Protein AF-A0A850GC38-F1 (afdb_monomer)

Foldseek 3Di:
DVVLVVLLVLLLVQQLVLQLVLLVVDPDSVVSSVLSSVLSVVQSCCLPPPLCVVPNDDDVSVVVSLVSSLVSQLVSSVVSPRPPSSVSSCVSSVRSVVVVVVVVVVVVVVD

Nearest PDB structures (foldseek):
  7cfg-assembly1_A-2  TM=3.441E-01  e=7.211E+00  Thermus parvatiensis

Mean predicted aligned error: 3.54 Å

pLDDT: mean 93.3, std 7.88, range [53.47, 98.56]

Secondary structure (DSSP, 8-state):
-HHHHHHHHHHHHHHHHHHHHHTTTSS-HHHHHHHHHHHHHHHHHIIIIIHHHHH-SSHHHHHHHHHHHHHHHHHHHHHTT-TTHHHHHHHHHHHHHHHHHHHHHHHHH--

Solvent-accessible surface area (backbone atoms only — not comparable to full-atom values): 5911 Å² total; per-residue (Å²): 112,69,67,58,55,51,50,53,49,59,40,46,70,53,28,23,62,49,42,25,57,63,36,64,87,53,80,54,71,67,52,22,44,52,57,23,44,47,36,57,63,70,36,50,59,43,54,72,65,45,41,45,77,76,51,50,72,60,68,68,31,49,56,52,42,53,51,50,40,32,53,52,29,13,52,50,40,38,76,74,67,30,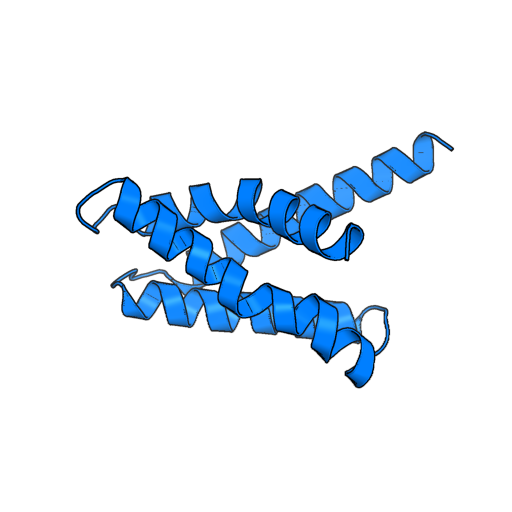87,59,18,56,60,55,22,47,54,26,51,52,51,39,51,51,52,55,48,52,54,53,55,55,52,67,77,73,113

Radius of gyration: 14.4 Å; Cα contacts (8 Å, |Δi|>4): 100; chains: 1; bounding box: 38×31×38 Å

Structure (mmCIF, N/CA/C/O backbone):
data_AF-A0A850GC38-F1
#
_entry.id   AF-A0A850GC38-F1
#
loop_
_atom_site.group_PDB
_atom_site.id
_atom_site.type_symbol
_atom_site.label_atom_id
_atom_site.label_alt_id
_atom_site.label_comp_id
_atom_site.label_asym_id
_atom_site.label_entity_id
_atom_site.label_seq_id
_atom_site.pdbx_PDB_ins_code
_atom_site.Cartn_x
_atom_site.Cartn_y
_atom_site.Cartn_z
_atom_site.occupancy
_atom_site.B_iso_or_equiv
_atom_site.auth_seq_id
_atom_site.auth_comp_id
_atom_site.auth_asym_id
_atom_site.auth_atom_id
_atom_site.pdbx_PDB_model_num
ATOM 1 N N . MET A 1 1 ? 20.206 -5.107 -1.724 1.00 58.69 1 MET A N 1
ATOM 2 C CA . MET A 1 1 ? 19.476 -4.929 -0.444 1.00 58.69 1 MET A CA 1
ATOM 3 C C . MET A 1 1 ? 19.110 -3.472 -0.177 1.00 58.69 1 MET A C 1
ATOM 5 O O . MET A 1 1 ? 17.945 -3.215 0.086 1.00 58.69 1 MET A O 1
ATOM 9 N N . SER A 1 2 ? 20.041 -2.520 -0.309 1.00 77.06 2 SER A N 1
ATOM 10 C CA . SER A 1 2 ? 19.810 -1.083 -0.058 1.00 77.06 2 SER A CA 1
ATOM 11 C C . SER A 1 2 ? 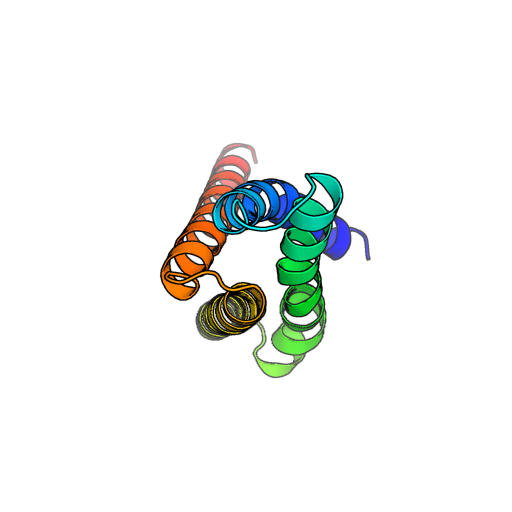18.640 -0.467 -0.842 1.00 77.06 2 SER A C 1
ATOM 13 O O . SER A 1 2 ? 17.804 0.199 -0.245 1.00 77.06 2 SER A O 1
ATOM 15 N N . ALA A 1 3 ? 18.527 -0.738 -2.147 1.00 81.06 3 ALA A N 1
ATOM 16 C CA . ALA A 1 3 ? 17.459 -0.171 -2.982 1.00 81.06 3 ALA A CA 1
ATOM 17 C C . ALA A 1 3 ? 16.046 -0.634 -2.577 1.00 81.06 3 ALA A C 1
ATOM 19 O O . ALA A 1 3 ? 15.111 0.160 -2.599 1.00 81.06 3 ALA A O 1
ATOM 20 N N . TRP A 1 4 ? 15.895 -1.897 -2.161 1.00 85.19 4 TRP A N 1
ATOM 21 C CA . TRP A 1 4 ? 14.614 -2.420 -1.677 1.00 85.19 4 TRP A CA 1
ATOM 22 C C . TRP A 1 4 ? 14.200 -1.761 -0.361 1.00 85.19 4 TRP A C 1
ATOM 24 O O . TRP A 1 4 ? 13.070 -1.304 -0.246 1.00 85.19 4 TRP A O 1
ATOM 34 N N . ILE A 1 5 ? 15.124 -1.662 0.604 1.00 89.19 5 ILE A N 1
ATOM 35 C CA . ILE A 1 5 ? 14.856 -1.015 1.898 1.00 89.19 5 ILE A CA 1
ATOM 36 C C . ILE A 1 5 ? 14.475 0.449 1.682 1.00 89.19 5 ILE A C 1
ATOM 38 O O . ILE A 1 5 ? 13.514 0.921 2.284 1.00 89.19 5 ILE A O 1
ATOM 42 N N . LEU A 1 6 ? 15.198 1.155 0.807 1.00 89.31 6 LEU A N 1
ATOM 43 C CA . LEU A 1 6 ? 14.905 2.546 0.482 1.00 89.31 6 LEU A CA 1
ATOM 44 C C . LEU A 1 6 ? 13.502 2.686 -0.116 1.00 89.31 6 LEU A C 1
ATOM 46 O O . LEU A 1 6 ? 12.719 3.499 0.364 1.00 89.31 6 LEU A O 1
ATOM 50 N N . ALA A 1 7 ? 13.172 1.872 -1.121 1.00 88.12 7 ALA A N 1
ATOM 51 C CA . ALA A 1 7 ? 11.864 1.907 -1.759 1.00 88.12 7 ALA A CA 1
ATOM 52 C C . ALA A 1 7 ? 10.735 1.554 -0.786 1.00 88.12 7 ALA A C 1
ATOM 54 O O . ALA A 1 7 ? 9.751 2.279 -0.699 1.00 88.12 7 ALA A O 1
ATOM 55 N N . PHE A 1 8 ? 10.901 0.487 -0.007 1.00 92.94 8 PHE A N 1
ATOM 56 C CA . PHE A 1 8 ? 9.947 0.087 1.021 1.00 92.94 8 PHE A CA 1
ATOM 57 C C . PHE A 1 8 ? 9.735 1.184 2.066 1.00 92.94 8 PHE A C 1
ATOM 59 O O . PHE A 1 8 ? 8.600 1.473 2.438 1.00 92.94 8 PHE A O 1
ATOM 66 N N . THR A 1 9 ? 10.814 1.830 2.508 1.00 93.88 9 THR A N 1
ATOM 67 C CA . THR A 1 9 ? 10.745 2.936 3.468 1.00 93.88 9 THR A CA 1
ATOM 68 C C . THR A 1 9 ? 10.022 4.135 2.862 1.00 93.88 9 THR A C 1
ATOM 70 O O . THR A 1 9 ? 9.108 4.666 3.487 1.00 93.88 9 THR A O 1
ATOM 73 N N . ALA A 1 10 ? 10.379 4.531 1.637 1.00 92.06 10 ALA A N 1
ATOM 74 C CA . ALA A 1 10 ? 9.742 5.641 0.934 1.00 92.06 10 ALA A CA 1
ATOM 75 C C . ALA A 1 10 ? 8.238 5.401 0.745 1.00 92.06 10 ALA A C 1
ATOM 77 O O . ALA A 1 10 ? 7.434 6.277 1.056 1.00 92.06 10 ALA A O 1
ATOM 78 N N . THR A 1 11 ? 7.853 4.196 0.322 1.00 94.62 11 THR A N 1
ATOM 79 C CA . THR A 1 11 ? 6.448 3.806 0.213 1.00 94.62 11 THR A CA 1
ATOM 80 C C . THR A 1 11 ? 5.752 3.824 1.574 1.00 94.62 11 THR A C 1
ATOM 82 O O . THR A 1 11 ? 4.696 4.434 1.719 1.00 94.62 11 THR A O 1
ATOM 85 N N . SER A 1 12 ? 6.365 3.229 2.601 1.00 96.38 12 SER A N 1
ATOM 86 C CA . SER A 1 12 ? 5.774 3.142 3.941 1.00 96.38 12 SER A CA 1
ATOM 87 C C . SER A 1 12 ? 5.528 4.518 4.562 1.00 96.38 12 SER A C 1
ATOM 89 O O . SER A 1 12 ? 4.519 4.712 5.232 1.00 96.38 12 SER A O 1
ATOM 91 N N . VAL A 1 13 ? 6.408 5.495 4.323 1.00 96.88 13 VAL A N 1
ATOM 92 C CA . VAL A 1 13 ? 6.222 6.881 4.793 1.00 96.88 13 VAL A CA 1
ATOM 93 C C . VAL A 1 13 ? 4.945 7.512 4.222 1.00 96.88 13 VAL A C 1
ATOM 95 O O . VAL A 1 13 ? 4.328 8.337 4.892 1.00 96.88 13 VAL A O 1
ATOM 98 N N . ILE A 1 14 ? 4.527 7.108 3.021 1.00 97.12 14 ILE A N 1
ATOM 99 C CA . ILE A 1 14 ? 3.348 7.644 2.330 1.00 97.12 14 ILE A CA 1
ATOM 100 C C . ILE A 1 14 ? 2.097 6.829 2.667 1.00 97.12 14 ILE A C 1
ATOM 102 O O . ILE A 1 14 ? 1.074 7.386 3.063 1.00 97.12 14 ILE A O 1
ATOM 106 N N . GLU A 1 15 ? 2.166 5.508 2.522 1.00 98.06 15 GLU A N 1
ATOM 107 C CA . GLU A 1 15 ? 0.993 4.634 2.593 1.00 98.06 15 GLU A CA 1
AT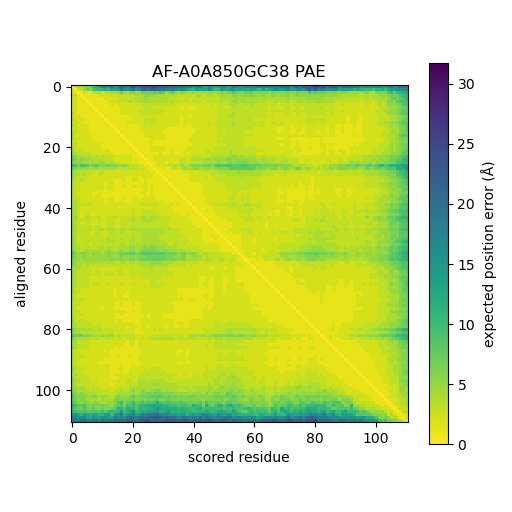OM 108 C C . GLU A 1 15 ? 0.547 4.360 4.032 1.00 98.06 15 GLU A C 1
ATOM 110 O O . GLU A 1 15 ? -0.653 4.338 4.310 1.00 98.06 15 GLU A O 1
ATOM 115 N N . VAL A 1 16 ? 1.479 4.218 4.984 1.00 98.12 16 VAL A N 1
ATOM 116 C CA . VAL A 1 16 ? 1.133 3.882 6.377 1.00 98.12 16 VAL A CA 1
ATOM 117 C C . VAL A 1 16 ? 0.231 4.937 7.025 1.00 98.12 16 VAL A C 1
ATOM 119 O O . VAL A 1 16 ? -0.754 4.543 7.650 1.00 98.12 16 VAL A O 1
ATOM 122 N N . PRO A 1 17 ? 0.476 6.257 6.897 1.00 98.06 17 PRO A N 1
ATOM 123 C CA . PRO A 1 17 ? -0.446 7.268 7.416 1.00 98.06 17 PRO A CA 1
ATOM 124 C C . PRO A 1 17 ? -1.852 7.194 6.802 1.00 98.06 17 PRO A C 1
ATOM 126 O O . PRO A 1 17 ? -2.841 7.372 7.519 1.00 98.06 17 PRO A O 1
ATOM 129 N N . ILE A 1 18 ? -1.950 6.910 5.500 1.00 98.19 18 ILE A N 1
ATOM 130 C CA . ILE A 1 18 ? -3.222 6.803 4.770 1.00 98.19 18 ILE A CA 1
ATOM 131 C C . ILE A 1 18 ? -4.003 5.584 5.271 1.00 98.19 18 ILE A C 1
ATOM 133 O O . ILE A 1 18 ? -5.150 5.709 5.709 1.00 98.19 18 ILE A O 1
ATOM 137 N N . HIS A 1 19 ? -3.353 4.423 5.320 1.00 98.12 19 HIS A N 1
ATOM 138 C CA . HIS A 1 19 ? -3.934 3.185 5.838 1.00 98.12 19 HIS A CA 1
ATOM 139 C C . HIS A 1 19 ? -4.295 3.292 7.323 1.00 98.12 19 HIS A C 1
ATOM 141 O O . HIS A 1 19 ? -5.377 2.879 7.735 1.00 98.12 19 HIS A O 1
ATOM 147 N N . ALA A 1 20 ? -3.447 3.915 8.145 1.00 97.94 20 ALA A N 1
ATOM 148 C CA . ALA A 1 20 ? -3.729 4.125 9.566 1.00 97.94 20 ALA A CA 1
ATOM 149 C C . ALA A 1 20 ? -4.953 5.028 9.789 1.00 97.94 20 ALA A C 1
ATOM 151 O O . ALA A 1 20 ? -5.682 4.840 10.767 1.00 97.94 20 ALA A O 1
ATOM 152 N N . ARG A 1 21 ? -5.205 5.982 8.881 1.00 97.75 21 ARG A N 1
ATOM 153 C CA . ARG A 1 21 ? -6.426 6.798 8.873 1.00 97.75 21 ARG A CA 1
ATOM 154 C C . ARG A 1 21 ? -7.651 5.976 8.470 1.00 97.75 21 ARG A C 1
ATOM 156 O O . ARG A 1 21 ? -8.684 6.106 9.122 1.00 97.75 21 ARG A O 1
ATOM 163 N N . ALA A 1 22 ? -7.535 5.102 7.471 1.00 97.50 22 ALA A N 1
ATOM 164 C CA . ALA A 1 22 ? -8.602 4.166 7.100 1.00 97.50 22 ALA A CA 1
ATOM 165 C C . ALA A 1 22 ? -8.985 3.233 8.267 1.00 97.50 22 ALA A C 1
ATOM 167 O O . ALA A 1 22 ? -10.150 2.891 8.460 1.00 97.50 22 ALA A O 1
ATOM 168 N N . LEU A 1 23 ? -7.999 2.876 9.092 1.00 97.81 23 LEU A N 1
ATOM 169 C CA . LEU A 1 23 ? -8.126 2.015 10.269 1.00 97.81 23 LEU A CA 1
ATOM 170 C C . LEU A 1 23 ? -8.513 2.777 11.549 1.00 97.81 23 LEU A C 1
ATOM 172 O O . LEU A 1 23 ? -8.310 2.271 12.653 1.00 97.81 23 LEU A O 1
ATOM 176 N N . ALA A 1 24 ? -9.080 3.983 11.442 1.00 96.19 24 ALA A N 1
ATOM 177 C CA . ALA A 1 24 ? -9.437 4.811 12.598 1.00 96.19 24 ALA A CA 1
ATOM 178 C C . ALA A 1 24 ? -10.432 4.153 13.574 1.00 96.19 24 ALA A C 1
ATOM 180 O O . ALA A 1 24 ? -10.508 4.577 14.725 1.00 96.19 24 ALA A O 1
ATOM 181 N N . ALA A 1 25 ? -11.159 3.119 13.142 1.00 94.62 25 ALA A N 1
ATOM 182 C CA . ALA A 1 25 ? -12.057 2.340 13.992 1.00 94.62 25 ALA A CA 1
ATOM 183 C C . ALA A 1 25 ? -11.339 1.304 14.881 1.00 94.62 25 ALA A C 1
ATOM 185 O O . ALA A 1 25 ? -11.942 0.807 15.824 1.00 94.62 25 ALA A O 1
ATOM 186 N N . LEU A 1 26 ? -10.074 0.957 14.607 1.00 95.69 26 LEU A N 1
ATOM 187 C CA . LEU A 1 26 ? -9.317 0.044 15.468 1.00 95.69 26 LEU A CA 1
ATOM 188 C C . LEU A 1 26 ? -8.874 0.744 16.753 1.00 95.69 26 LEU A C 1
ATOM 190 O O . LEU A 1 26 ? -8.422 1.889 16.719 1.00 95.69 26 LEU A O 1
ATOM 194 N N . ASP A 1 27 ? -8.884 0.035 17.874 1.00 95.19 27 ASP A N 1
ATOM 195 C CA . ASP A 1 27 ? -8.373 0.579 19.130 1.00 95.19 27 ASP A CA 1
ATOM 196 C C . ASP A 1 27 ? -6.840 0.636 19.152 1.00 95.19 27 ASP A C 1
ATOM 198 O O . ASP A 1 27 ? -6.152 -0.333 18.816 1.00 95.19 27 ASP A O 1
ATOM 202 N N . GLY A 1 28 ? -6.307 1.783 19.583 1.00 96.44 28 GLY A N 1
ATOM 203 C CA . GLY A 1 28 ? -4.878 2.007 19.806 1.00 96.44 28 GLY A CA 1
ATOM 204 C C . GLY A 1 28 ? -4.086 2.440 18.564 1.00 96.44 28 GLY A C 1
ATOM 205 O O . GLY A 1 28 ? -4.061 1.773 17.530 1.00 96.44 28 GLY A O 1
ATOM 206 N N . ARG A 1 29 ? -3.338 3.546 18.689 1.00 96.62 29 ARG A N 1
ATOM 207 C CA . ARG A 1 29 ? -2.491 4.088 17.607 1.00 96.62 29 ARG A CA 1
ATOM 208 C C . ARG A 1 29 ? -1.427 3.092 17.142 1.00 96.62 29 ARG A C 1
ATOM 210 O O . ARG A 1 29 ? -1.237 2.936 15.940 1.00 96.62 29 ARG A O 1
ATOM 217 N N . ALA A 1 30 ? -0.764 2.411 18.076 1.00 97.06 30 ALA A N 1
ATOM 218 C CA . ALA A 1 30 ? 0.275 1.434 17.755 1.00 97.06 30 ALA A CA 1
ATOM 219 C C . ALA A 1 30 ? -0.273 0.288 16.893 1.00 97.06 30 ALA A C 1
ATOM 221 O O . ALA A 1 30 ? 0.335 -0.075 15.890 1.00 97.06 30 ALA A O 1
ATOM 222 N N . ARG A 1 31 ? -1.470 -0.215 17.224 1.00 97.25 31 ARG A N 1
ATOM 223 C CA . ARG A 1 31 ? -2.146 -1.261 16.451 1.00 97.25 31 ARG A CA 1
ATOM 224 C C . ARG A 1 31 ? -2.493 -0.786 15.043 1.00 97.25 31 ARG A C 1
ATOM 226 O O . ARG A 1 31 ? -2.219 -1.507 14.092 1.00 97.25 31 ARG A O 1
ATOM 233 N N . ARG A 1 32 ? -3.040 0.428 14.894 1.00 97.69 32 ARG A N 1
ATOM 234 C CA . ARG A 1 32 ? -3.344 1.012 13.572 1.00 97.69 32 ARG A CA 1
ATOM 235 C C . ARG A 1 32 ? -2.105 1.093 12.692 1.00 97.69 32 ARG A C 1
ATOM 237 O O . ARG A 1 32 ? -2.153 0.667 11.547 1.00 97.69 32 ARG A O 1
ATOM 244 N N . VAL A 1 33 ? -1.003 1.602 13.244 1.00 98.00 33 VAL A N 1
ATOM 245 C CA . VAL A 1 33 ? 0.270 1.728 12.522 1.00 98.00 33 VAL A CA 1
ATOM 246 C C . VAL A 1 33 ? 0.834 0.357 12.162 1.00 98.00 33 VAL A C 1
ATOM 248 O O . VAL A 1 33 ? 1.228 0.161 11.021 1.00 98.00 33 VAL A O 1
ATOM 251 N N . ALA A 1 34 ? 0.823 -0.606 13.087 1.00 98.06 34 ALA A N 1
ATOM 252 C CA . ALA A 1 34 ? 1.312 -1.957 12.821 1.00 98.06 34 ALA A CA 1
ATOM 253 C C . ALA A 1 34 ? 0.507 -2.657 11.713 1.00 98.06 34 ALA A C 1
ATOM 255 O O . ALA A 1 34 ? 1.088 -3.251 10.810 1.00 98.06 34 ALA A O 1
ATOM 256 N N . VAL A 1 35 ? -0.825 -2.550 11.746 1.00 98.00 35 VAL A N 1
ATOM 257 C CA . VAL A 1 35 ? -1.706 -3.126 10.717 1.00 98.00 35 VAL A CA 1
ATOM 258 C C . VAL A 1 35 ? -1.523 -2.417 9.373 1.00 98.00 35 VAL A C 1
ATOM 260 O O . VAL A 1 35 ? -1.456 -3.085 8.345 1.00 98.00 35 VAL A O 1
ATOM 263 N N . ALA A 1 36 ? -1.407 -1.089 9.369 1.00 97.81 36 ALA A N 1
ATOM 264 C CA . ALA A 1 36 ? -1.140 -0.307 8.166 1.00 97.81 36 ALA A CA 1
ATOM 265 C C . ALA A 1 36 ? 0.215 -0.664 7.535 1.00 97.81 36 ALA A C 1
ATOM 267 O O . ALA A 1 36 ? 0.292 -0.899 6.337 1.00 97.81 36 ALA A O 1
ATOM 268 N N . PHE A 1 37 ? 1.266 -0.772 8.347 1.00 98.06 37 PHE A N 1
ATOM 269 C CA . PHE A 1 37 ? 2.599 -1.185 7.909 1.00 98.06 37 PHE A CA 1
ATOM 270 C C . PHE A 1 37 ? 2.617 -2.615 7.367 1.00 98.06 37 PHE A C 1
ATOM 272 O O . PHE A 1 37 ? 3.271 -2.890 6.363 1.00 98.06 37 PHE A O 1
ATOM 279 N N . ALA A 1 38 ? 1.863 -3.524 7.993 1.00 97.56 38 ALA A N 1
ATOM 280 C CA . ALA A 1 38 ? 1.727 -4.891 7.507 1.00 97.56 38 ALA A CA 1
ATOM 281 C C . ALA A 1 38 ? 1.143 -4.951 6.085 1.00 97.56 38 ALA A C 1
ATOM 283 O O . ALA A 1 38 ? 1.522 -5.842 5.335 1.00 97.56 38 ALA A O 1
ATOM 284 N N . ALA A 1 39 ? 0.287 -3.998 5.693 1.00 96.62 39 ALA A N 1
ATOM 285 C CA . ALA A 1 39 ? -0.270 -3.936 4.341 1.00 96.62 39 ALA A CA 1
ATOM 286 C C . ALA A 1 39 ? 0.846 -3.831 3.282 1.00 96.62 39 ALA A C 1
ATOM 288 O O . ALA A 1 39 ? 0.963 -4.715 2.436 1.00 96.62 39 ALA A O 1
ATOM 289 N N . SER A 1 40 ? 1.731 -2.834 3.404 1.00 94.06 40 SER A N 1
ATOM 290 C CA . SER A 1 40 ? 2.877 -2.666 2.496 1.00 94.06 40 SER A CA 1
ATOM 291 C C . SER A 1 40 ? 3.924 -3.781 2.678 1.00 94.06 40 SER A C 1
ATOM 293 O O . SER A 1 40 ? 4.548 -4.240 1.723 1.00 94.06 40 SER A O 1
ATOM 295 N N . ALA A 1 41 ? 4.120 -4.292 3.901 1.00 95.62 41 ALA A N 1
ATOM 296 C CA . ALA A 1 41 ? 5.072 -5.382 4.148 1.00 95.62 41 ALA A CA 1
ATOM 297 C C . ALA A 1 41 ? 4.673 -6.702 3.459 1.00 95.62 41 ALA A C 1
ATOM 299 O O . ALA A 1 41 ? 5.546 -7.497 3.108 1.00 95.62 41 ALA A O 1
ATOM 300 N N . LEU A 1 42 ? 3.372 -6.935 3.250 1.00 96.44 42 LEU A N 1
ATOM 301 C CA . LEU A 1 42 ? 2.862 -8.100 2.526 1.00 96.44 42 LEU A CA 1
ATOM 302 C C . LEU A 1 42 ? 3.089 -7.999 1.011 1.00 96.44 42 LEU A C 1
ATOM 304 O O . LEU A 1 42 ? 3.234 -9.031 0.357 1.00 96.44 42 LEU A O 1
ATOM 308 N N . THR A 1 43 ? 3.133 -6.790 0.446 1.00 96.12 43 THR A N 1
ATOM 309 C CA . THR A 1 43 ? 3.176 -6.574 -1.008 1.00 96.12 43 THR A CA 1
ATOM 310 C C . THR A 1 43 ? 4.596 -6.364 -1.538 1.00 96.12 43 THR A C 1
ATOM 312 O O . THR A 1 43 ? 4.973 -6.971 -2.547 1.00 96.12 43 THR A O 1
ATOM 315 N N . HIS A 1 44 ? 5.433 -5.584 -0.846 1.00 92.81 44 HIS A N 1
ATOM 316 C CA . HIS A 1 44 ? 6.765 -5.193 -1.339 1.00 92.81 44 HIS A CA 1
ATOM 317 C C . HIS A 1 44 ? 7.733 -6.336 -1.655 1.00 92.81 44 HIS A C 1
ATOM 319 O O . HIS A 1 44 ? 8.479 -6.197 -2.631 1.00 92.81 44 HIS A O 1
ATOM 325 N N . PRO A 1 45 ? 7.780 -7.455 -0.905 1.00 93.19 45 PRO A N 1
ATOM 326 C CA . PRO A 1 45 ? 8.631 -8.582 -1.277 1.00 93.19 45 PRO A CA 1
ATOM 327 C C . PRO A 1 45 ? 8.288 -9.137 -2.664 1.00 93.19 45 PRO A C 1
ATOM 329 O O . PRO A 1 45 ? 9.190 -9.447 -3.439 1.00 93.19 45 PRO A O 1
ATOM 332 N N . PHE A 1 46 ? 7.006 -9.203 -3.028 1.00 94.44 46 PHE A N 1
ATOM 333 C CA . PHE A 1 46 ? 6.590 -9.689 -4.344 1.00 94.44 46 PHE A CA 1
ATOM 334 C C . PHE A 1 46 ? 6.951 -8.695 -5.443 1.00 94.44 46 PHE A C 1
ATOM 336 O O . PHE A 1 46 ? 7.576 -9.082 -6.431 1.00 94.44 46 PHE A O 1
ATOM 343 N N . VAL A 1 47 ? 6.648 -7.413 -5.232 1.00 92.56 47 VAL A N 1
ATOM 344 C CA . VAL A 1 47 ? 6.912 -6.353 -6.215 1.00 92.56 47 VAL A CA 1
ATOM 345 C C . VAL A 1 47 ? 8.400 -6.235 -6.546 1.00 92.56 47 VAL A C 1
ATOM 347 O O . VAL A 1 47 ? 8.747 -6.057 -7.706 1.00 92.56 47 VAL A O 1
ATOM 350 N N . TYR A 1 48 ? 9.295 -6.382 -5.566 1.00 89.62 48 TYR A N 1
ATOM 351 C CA . TYR A 1 48 ? 10.732 -6.166 -5.779 1.00 89.62 48 TYR A CA 1
ATOM 352 C C . TYR A 1 48 ? 11.562 -7.437 -5.953 1.00 89.62 48 TYR A C 1
ATOM 354 O O . TYR A 1 48 ? 12.650 -7.373 -6.526 1.00 89.62 48 TYR A O 1
ATOM 362 N N . LEU A 1 49 ? 11.107 -8.584 -5.443 1.00 90.44 49 LEU A N 1
ATOM 363 C CA . LEU A 1 49 ? 11.870 -9.833 -5.523 1.00 90.44 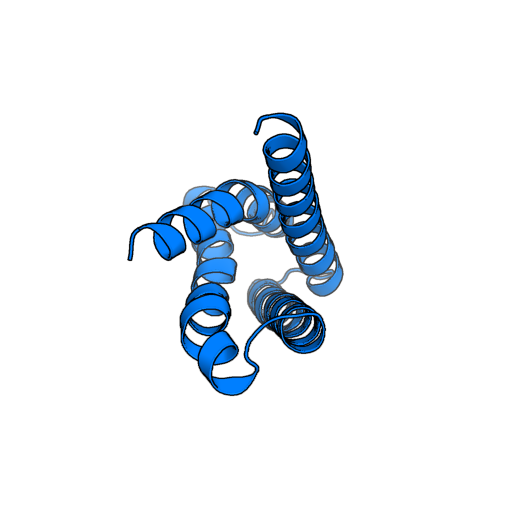49 LEU A CA 1
ATOM 364 C C . LEU A 1 49 ? 11.257 -10.807 -6.530 1.00 90.44 49 LEU A C 1
ATOM 366 O O . LEU A 1 49 ? 11.995 -11.530 -7.196 1.00 90.44 49 LEU A O 1
ATOM 370 N N . VAL A 1 50 ? 9.933 -10.852 -6.666 1.00 93.94 50 VAL A N 1
ATOM 371 C CA . VAL A 1 50 ? 9.260 -11.861 -7.496 1.00 93.94 50 VAL A CA 1
ATOM 372 C C . VAL A 1 50 ? 8.967 -11.309 -8.889 1.00 93.94 50 VAL A C 1
ATOM 374 O O . VAL A 1 50 ? 9.446 -11.850 -9.883 1.00 93.94 50 VAL A O 1
ATOM 377 N N . PHE A 1 51 ? 8.240 -10.200 -8.981 1.00 95.00 51 PHE A N 1
ATOM 378 C CA . PHE A 1 51 ? 7.753 -9.666 -10.253 1.00 95.00 51 PHE A CA 1
ATOM 379 C C . PHE A 1 51 ? 8.837 -9.241 -11.246 1.00 95.00 51 PHE A C 1
ATOM 381 O O . PHE A 1 51 ? 8.655 -9.542 -12.423 1.00 95.00 51 PHE A O 1
ATOM 388 N N . PRO A 1 52 ? 9.991 -8.668 -10.854 1.00 93.06 52 PRO A N 1
ATOM 389 C CA . PRO A 1 52 ? 11.030 -8.329 -11.824 1.00 93.06 52 PRO A CA 1
ATOM 390 C C . PRO A 1 52 ? 11.599 -9.568 -12.525 1.00 93.06 52 PRO A C 1
ATOM 392 O O . PRO A 1 52 ? 12.012 -9.497 -13.678 1.00 93.06 52 PRO A O 1
ATOM 395 N N . ARG A 1 53 ? 11.591 -10.726 -11.848 1.00 94.38 53 ARG A N 1
ATOM 396 C CA . ARG A 1 53 ? 12.054 -12.004 -12.413 1.00 94.38 53 ARG A CA 1
ATOM 397 C C . ARG A 1 53 ? 11.022 -12.648 -13.337 1.00 94.38 53 ARG A C 1
ATOM 399 O O . ARG A 1 53 ? 11.410 -13.362 -14.251 1.00 94.38 53 ARG A O 1
ATOM 406 N N . LEU A 1 54 ? 9.733 -12.415 -13.087 1.00 95.25 54 LEU A N 1
ATOM 407 C CA . LEU A 1 54 ? 8.637 -13.004 -13.863 1.00 95.25 54 LEU A CA 1
ATOM 408 C C . LEU A 1 54 ? 8.207 -12.134 -15.050 1.00 95.25 54 LEU A C 1
ATOM 410 O O . LEU A 1 54 ? 7.813 -12.662 -16.083 1.00 95.25 54 LEU A O 1
ATOM 414 N N . LEU A 1 55 ? 8.251 -10.812 -14.887 1.00 95.38 55 LEU A N 1
ATOM 415 C CA . LEU A 1 55 ? 7.646 -9.841 -15.803 1.00 95.38 55 LEU A CA 1
ATOM 416 C C . LEU A 1 55 ? 8.674 -8.890 -16.431 1.00 95.38 55 LEU A C 1
ATOM 418 O O . LEU A 1 55 ? 8.324 -8.131 -17.331 1.00 95.38 55 LEU A O 1
ATOM 422 N N . GLY A 1 56 ? 9.926 -8.905 -15.962 1.00 94.06 56 GLY A N 1
ATOM 423 C CA . GLY A 1 56 ? 10.961 -7.976 -16.408 1.00 94.06 56 GLY A CA 1
ATOM 424 C C . GLY A 1 56 ? 10.703 -6.548 -15.926 1.00 94.06 56 GLY A C 1
ATOM 425 O O . GLY A 1 56 ? 10.469 -6.308 -14.742 1.00 94.06 56 GLY A O 1
ATOM 426 N N . SER A 1 57 ? 10.774 -5.588 -16.845 1.00 92.06 57 SER A N 1
ATOM 427 C CA . SER A 1 57 ? 10.551 -4.163 -16.589 1.00 92.06 57 SER A CA 1
ATOM 428 C C . SER A 1 57 ? 9.592 -3.561 -17.622 1.00 92.06 57 SER A C 1
ATOM 430 O O . SER A 1 57 ? 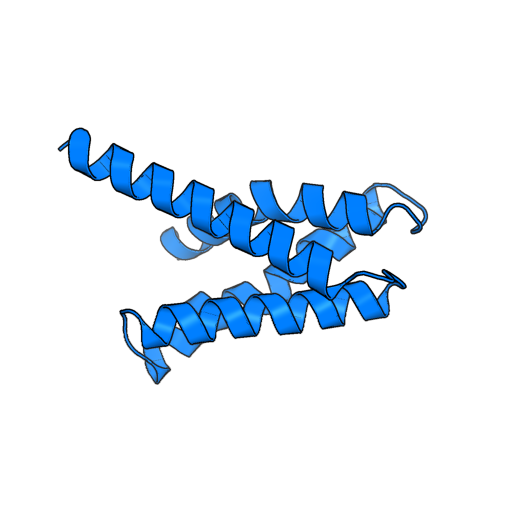9.278 -4.174 -18.642 1.00 92.06 57 SER A O 1
ATOM 432 N N . GLY A 1 58 ? 9.108 -2.347 -17.358 1.00 92.00 58 GLY A N 1
ATOM 433 C CA . GLY A 1 58 ? 8.211 -1.622 -18.259 1.00 92.00 58 GLY A CA 1
ATOM 434 C C . GLY A 1 58 ? 6.743 -1.686 -17.841 1.00 92.00 58 GLY A C 1
ATOM 435 O O . GLY A 1 58 ? 6.418 -1.922 -16.677 1.00 92.00 58 GLY A O 1
ATOM 436 N N . LEU A 1 59 ? 5.849 -1.423 -18.797 1.00 93.06 59 LEU A N 1
ATOM 437 C CA . LEU A 1 59 ? 4.437 -1.158 -18.512 1.00 93.06 59 LEU A CA 1
ATOM 438 C C . LEU A 1 59 ? 3.704 -2.366 -17.918 1.00 93.06 59 LEU A C 1
ATOM 440 O O . LEU A 1 59 ? 2.938 -2.204 -16.976 1.00 93.06 59 LEU A O 1
ATOM 444 N N . VAL A 1 60 ? 3.955 -3.573 -18.432 1.00 94.31 60 VAL A N 1
ATOM 445 C CA . VAL A 1 60 ? 3.308 -4.796 -17.927 1.00 94.31 60 VAL A CA 1
ATOM 446 C C . VAL A 1 60 ? 3.700 -5.054 -16.474 1.00 94.31 60 VAL A C 1
ATOM 448 O O . VAL A 1 60 ? 2.827 -5.291 -15.643 1.00 94.31 60 VAL A O 1
ATOM 451 N N . TYR A 1 61 ? 4.994 -4.943 -16.155 1.00 94.38 61 TYR A N 1
ATOM 452 C CA . TYR A 1 61 ? 5.485 -5.033 -14.781 1.00 94.38 61 TYR A CA 1
ATOM 453 C C . TYR A 1 61 ? 4.779 -4.017 -13.875 1.00 94.38 61 TYR A C 1
ATOM 455 O O . TYR A 1 61 ? 4.264 -4.405 -12.831 1.00 94.38 61 TYR A O 1
ATOM 463 N N . LEU A 1 62 ? 4.709 -2.746 -14.293 1.00 92.81 62 LEU A N 1
ATOM 464 C CA . LEU A 1 62 ? 4.073 -1.684 -13.513 1.00 92.81 62 LEU A CA 1
ATOM 465 C C . LEU A 1 62 ? 2.597 -2.003 -13.252 1.00 92.81 62 LEU A C 1
ATOM 467 O O . LEU A 1 62 ? 2.183 -2.078 -12.104 1.00 92.81 62 LEU A O 1
ATOM 471 N N . LEU A 1 63 ? 1.813 -2.256 -14.302 1.00 95.81 63 LEU A N 1
ATOM 472 C CA . LEU A 1 63 ? 0.375 -2.500 -14.172 1.00 95.81 63 LEU A CA 1
ATOM 473 C C . LEU A 1 63 ? 0.068 -3.704 -13.278 1.00 95.81 63 LEU A C 1
ATOM 475 O O . LEU A 1 63 ? -0.837 -3.633 -12.450 1.00 95.81 63 LEU A O 1
ATOM 479 N N . VAL A 1 64 ? 0.825 -4.796 -13.415 1.00 97.19 64 VAL A N 1
ATOM 480 C CA . VAL A 1 64 ? 0.631 -5.991 -12.583 1.00 97.19 64 VAL A CA 1
ATOM 481 C C . VAL A 1 64 ? 1.064 -5.736 -11.140 1.00 97.19 64 VAL A C 1
ATOM 483 O O . VAL A 1 64 ? 0.353 -6.146 -10.224 1.00 97.19 64 VAL A O 1
ATOM 486 N N . ALA A 1 65 ? 2.190 -5.050 -10.922 1.00 95.69 65 ALA A N 1
ATOM 487 C CA . ALA A 1 65 ? 2.675 -4.718 -9.586 1.00 95.69 65 ALA A CA 1
ATOM 488 C C . ALA A 1 65 ? 1.691 -3.825 -8.821 1.00 95.69 65 ALA A C 1
ATOM 490 O O . ALA A 1 65 ? 1.333 -4.158 -7.690 1.00 95.69 65 ALA A O 1
ATOM 491 N N . GLU A 1 66 ? 1.212 -2.747 -9.448 1.00 96.25 66 GLU A N 1
ATOM 492 C CA . GLU A 1 66 ? 0.261 -1.826 -8.820 1.00 96.25 66 GLU A CA 1
ATOM 493 C C . GLU A 1 66 ? -1.098 -2.503 -8.587 1.00 96.25 66 GLU A C 1
ATOM 495 O O . GLU A 1 66 ? -1.657 -2.413 -7.495 1.00 96.25 66 GLU A O 1
ATOM 500 N N . ALA A 1 67 ? -1.616 -3.258 -9.566 1.00 97.75 67 ALA A N 1
ATOM 501 C CA . ALA A 1 67 ? -2.873 -3.988 -9.397 1.00 97.75 67 ALA A CA 1
ATOM 502 C C . ALA A 1 67 ? -2.786 -5.021 -8.263 1.00 97.75 67 ALA A C 1
ATOM 504 O O . ALA A 1 67 ? -3.703 -5.130 -7.450 1.00 97.75 67 ALA A O 1
ATOM 505 N N . PHE A 1 68 ? -1.677 -5.758 -8.176 1.00 98.12 68 PHE A N 1
ATOM 506 C CA . PHE A 1 68 ? -1.432 -6.692 -7.082 1.00 98.12 68 PHE A CA 1
ATOM 507 C C . PHE A 1 68 ? -1.403 -5.981 -5.727 1.00 98.12 68 PHE A C 1
ATOM 509 O O . PHE A 1 68 ? -2.095 -6.420 -4.807 1.00 98.12 68 PHE A O 1
ATOM 516 N N . ALA A 1 69 ? -0.644 -4.886 -5.609 1.00 97.75 69 ALA A N 1
ATOM 517 C CA . ALA A 1 69 ? -0.540 -4.134 -4.363 1.00 97.75 69 ALA A CA 1
ATOM 518 C C . ALA A 1 69 ? -1.918 -3.638 -3.906 1.00 97.75 69 ALA A C 1
ATOM 520 O O . ALA A 1 69 ? -2.338 -3.933 -2.787 1.00 97.75 69 ALA A O 1
ATOM 521 N N . VAL A 1 70 ? -2.672 -3.011 -4.816 1.00 98.38 70 VAL A N 1
ATOM 522 C CA . VAL A 1 70 ? -4.016 -2.496 -4.531 1.00 98.38 70 VAL A CA 1
ATOM 523 C C . VAL A 1 70 ? -4.960 -3.598 -4.049 1.00 98.38 70 VAL A C 1
ATOM 525 O O . VAL A 1 70 ? -5.683 -3.437 -3.066 1.00 98.38 70 VAL A O 1
ATOM 528 N N . LEU A 1 71 ? -4.973 -4.747 -4.726 1.00 98.56 71 LEU A N 1
ATOM 529 C CA . LEU A 1 71 ? -5.883 -5.837 -4.376 1.00 98.56 71 LEU A CA 1
ATOM 530 C C . LEU A 1 71 ? -5.523 -6.485 -3.033 1.00 98.56 71 LEU A C 1
ATOM 532 O O . LEU A 1 71 ? -6.418 -6.751 -2.226 1.00 98.56 71 LEU A O 1
ATOM 536 N N . VAL A 1 72 ? -4.235 -6.721 -2.772 1.00 98.50 72 VAL A N 1
ATOM 537 C CA . VAL A 1 72 ? -3.768 -7.346 -1.524 1.00 98.50 72 VAL A CA 1
ATOM 538 C C . VAL A 1 72 ? -3.965 -6.415 -0.333 1.00 98.50 72 VAL A C 1
ATOM 540 O O . VAL A 1 72 ? -4.458 -6.849 0.709 1.00 98.50 72 VAL A O 1
ATOM 543 N N . GLU A 1 73 ? -3.649 -5.132 -0.474 1.00 98.44 73 GLU A N 1
ATOM 544 C CA . GLU A 1 73 ? -3.853 -4.151 0.590 1.00 98.44 73 GLU A CA 1
ATOM 545 C C . GLU A 1 73 ? -5.337 -3.915 0.866 1.00 98.44 73 GLU A C 1
ATOM 547 O O . GLU A 1 73 ? -5.751 -3.899 2.025 1.00 98.44 73 GLU A O 1
ATOM 552 N N . ALA A 1 74 ? -6.171 -3.803 -0.173 1.00 98.56 74 ALA A N 1
ATOM 553 C CA . ALA A 1 74 ? -7.617 -3.707 -0.001 1.00 98.56 74 ALA A CA 1
ATOM 554 C C . ALA A 1 74 ? -8.184 -4.943 0.714 1.00 98.56 74 ALA A C 1
ATOM 556 O O . ALA A 1 74 ? -9.013 -4.816 1.621 1.00 98.56 74 ALA A O 1
ATOM 557 N N . TRP A 1 75 ? -7.729 -6.143 0.345 1.00 98.50 75 TRP A N 1
ATOM 558 C CA . TRP A 1 75 ? -8.097 -7.377 1.038 1.00 98.50 75 TRP A CA 1
ATOM 559 C C . TRP A 1 75 ? -7.665 -7.352 2.511 1.00 98.50 75 TRP A C 1
ATOM 561 O O . TRP A 1 75 ? -8.465 -7.669 3.398 1.00 98.50 75 TRP A O 1
ATOM 571 N N . TRP A 1 76 ? -6.440 -6.903 2.788 1.00 98.50 76 TRP A N 1
ATOM 572 C CA . TRP A 1 76 ? -5.909 -6.781 4.142 1.00 98.50 76 TRP A CA 1
ATOM 573 C C . TRP A 1 76 ? -6.729 -5.799 4.987 1.00 98.50 76 TRP A C 1
ATOM 575 O O . TRP A 1 76 ? -7.253 -6.176 6.033 1.00 98.50 76 TRP A O 1
ATOM 585 N N . LEU A 1 77 ? -6.947 -4.571 4.509 1.00 98.38 77 LEU A N 1
ATOM 586 C CA . LEU A 1 77 ? -7.760 -3.554 5.186 1.00 98.38 77 LEU A CA 1
ATOM 587 C C . LEU A 1 77 ? -9.196 -4.029 5.439 1.00 98.38 77 LEU A C 1
ATOM 589 O O . LEU A 1 77 ? -9.755 -3.802 6.517 1.00 98.38 77 LEU A O 1
ATOM 593 N N . ARG A 1 78 ? -9.797 -4.734 4.470 1.00 98.38 78 ARG A N 1
ATOM 594 C CA . ARG A 1 78 ? -11.134 -5.323 4.619 1.00 98.38 78 ARG A CA 1
ATOM 595 C C . ARG A 1 78 ? -11.183 -6.301 5.790 1.00 98.38 78 ARG A C 1
ATOM 597 O O . ARG A 1 78 ? -12.178 -6.317 6.516 1.00 98.38 78 ARG A O 1
ATOM 604 N N . ARG A 1 79 ? -10.117 -7.079 6.020 1.00 98.06 79 ARG A N 1
ATOM 605 C CA . ARG A 1 79 ? -10.030 -8.026 7.144 1.00 98.06 79 ARG A CA 1
ATOM 606 C C . ARG A 1 79 ? -10.076 -7.338 8.511 1.00 98.06 79 ARG A C 1
ATOM 608 O O . ARG A 1 79 ? -10.513 -7.962 9.475 1.00 98.06 79 ARG A O 1
ATOM 615 N N . PHE A 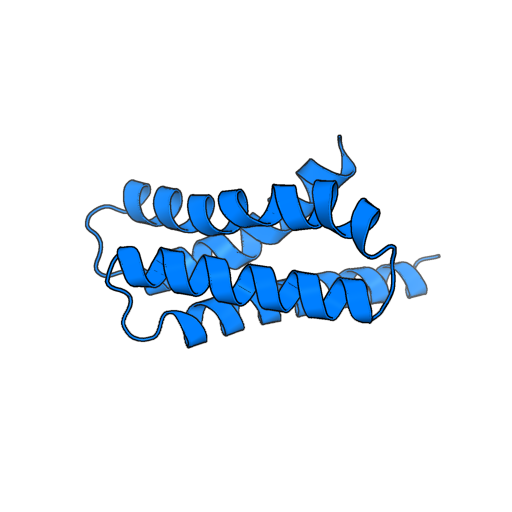1 80 ? -9.705 -6.059 8.570 1.00 97.88 80 PHE A N 1
ATOM 616 C CA . PHE A 1 80 ? -9.784 -5.201 9.757 1.00 97.88 80 PHE A CA 1
ATOM 617 C C . PHE A 1 80 ? -11.022 -4.288 9.777 1.00 97.88 80 PHE A C 1
ATOM 619 O O . PHE A 1 80 ? -11.090 -3.359 10.578 1.00 97.88 80 PHE A O 1
ATOM 626 N N . GLY A 1 81 ? -12.020 -4.558 8.930 1.00 97.12 81 GLY A N 1
ATOM 627 C CA . GLY A 1 81 ? -13.325 -3.897 8.986 1.00 97.12 81 GLY A CA 1
ATOM 628 C C . GLY A 1 81 ? -13.426 -2.580 8.215 1.00 97.12 81 GLY A C 1
ATOM 629 O O . GLY A 1 81 ? -14.443 -1.895 8.324 1.00 97.12 81 GLY A O 1
ATOM 630 N N . VAL A 1 82 ? -12.427 -2.218 7.405 1.00 98.00 82 VAL A N 1
ATOM 631 C CA . VAL A 1 82 ? -12.507 -1.019 6.555 1.00 98.00 82 VAL A CA 1
ATOM 632 C C . VAL A 1 82 ? -13.559 -1.238 5.458 1.00 98.00 82 VAL A C 1
ATOM 634 O O . VAL A 1 82 ? -13.433 -2.140 4.626 1.00 98.00 82 VAL A O 1
ATOM 637 N N . ARG A 1 83 ? -14.622 -0.418 5.451 1.00 95.88 83 ARG A N 1
ATOM 638 C CA . ARG A 1 83 ? -15.751 -0.554 4.506 1.00 95.88 83 ARG A CA 1
ATOM 639 C C . ARG A 1 83 ? -15.373 -0.186 3.072 1.00 95.88 83 ARG A C 1
ATOM 641 O O . ARG A 1 83 ? -15.762 -0.902 2.152 1.00 95.88 83 ARG A O 1
ATOM 648 N N . ASP A 1 84 ? -14.559 0.847 2.901 1.00 97.06 84 ASP A N 1
ATOM 649 C CA . ASP A 1 84 ? -14.122 1.361 1.596 1.00 97.06 84 ASP A CA 1
ATOM 650 C C . ASP A 1 84 ? -12.671 0.963 1.295 1.00 97.06 84 ASP A C 1
ATOM 652 O O . ASP A 1 84 ? -11.877 1.750 0.788 1.00 97.06 84 ASP A O 1
ATOM 656 N N . ALA A 1 85 ? -12.294 -0.266 1.660 1.00 97.81 85 ALA A N 1
ATOM 657 C CA . ALA A 1 85 ? -10.908 -0.737 1.624 1.00 97.81 85 ALA A CA 1
ATOM 658 C C . ALA A 1 85 ? -10.230 -0.585 0.249 1.00 97.81 85 ALA A C 1
ATOM 660 O O . ALA A 1 85 ? -9.062 -0.213 0.185 1.00 97.81 85 ALA A O 1
ATOM 661 N N . LEU A 1 86 ? -10.971 -0.821 -0.841 1.00 98.25 86 LEU A N 1
ATOM 662 C CA . LEU A 1 86 ? -10.450 -0.652 -2.200 1.00 98.25 86 LEU A CA 1
ATOM 663 C C . LEU A 1 86 ? -10.134 0.814 -2.513 1.00 98.25 86 LEU A C 1
ATOM 665 O O . LEU A 1 86 ? -9.086 1.098 -3.079 1.00 98.25 86 LEU A O 1
ATOM 669 N N . LEU A 1 87 ? -11.005 1.743 -2.108 1.00 98.31 87 LEU A N 1
ATOM 670 C CA . LEU A 1 87 ? -10.776 3.174 -2.298 1.00 98.31 87 LEU A CA 1
ATOM 671 C C . LEU A 1 87 ? -9.541 3.633 -1.519 1.00 98.31 87 LEU A C 1
ATOM 673 O O . LEU A 1 87 ? -8.685 4.309 -2.076 1.00 98.31 87 LEU A O 1
ATOM 677 N N . TRP A 1 88 ? -9.426 3.237 -0.250 1.00 98.31 88 TRP A N 1
ATOM 678 C CA . TRP A 1 88 ? -8.266 3.583 0.573 1.00 98.31 88 TRP A CA 1
ATOM 679 C C . TRP A 1 88 ? -6.961 3.029 0.006 1.00 98.31 88 TRP A C 1
ATOM 681 O O . TRP A 1 88 ? -5.962 3.744 -0.021 1.00 98.31 88 TRP A O 1
ATOM 691 N N . SER A 1 89 ? -6.982 1.795 -0.498 1.00 98.06 89 SER A N 1
ATOM 692 C CA . SER A 1 89 ? -5.816 1.201 -1.144 1.00 98.06 89 SER A CA 1
ATOM 693 C C . SER A 1 89 ? -5.447 1.885 -2.460 1.00 98.06 89 SER A C 1
ATOM 695 O O . SER A 1 89 ? -4.280 2.209 -2.660 1.00 98.06 89 SER A O 1
ATOM 697 N N . LEU A 1 90 ? -6.426 2.230 -3.301 1.00 98.12 90 LEU A N 1
ATOM 698 C CA . LEU A 1 90 ? -6.188 3.029 -4.507 1.00 98.12 90 LEU A CA 1
ATOM 699 C C . LEU A 1 90 ? -5.592 4.403 -4.180 1.00 98.12 90 LEU A C 1
ATOM 701 O O . LEU A 1 90 ? -4.649 4.826 -4.838 1.00 98.12 90 LEU A O 1
ATOM 705 N N . VAL A 1 91 ? -6.110 5.095 -3.161 1.00 98.19 91 VAL A N 1
ATOM 706 C CA . VAL A 1 91 ? -5.588 6.404 -2.734 1.00 98.19 91 VAL A CA 1
ATOM 707 C C . VAL A 1 91 ? -4.148 6.281 -2.245 1.00 98.19 91 VAL A C 1
ATOM 709 O O . VAL A 1 91 ? -3.312 7.102 -2.621 1.00 98.19 91 VAL A O 1
ATOM 712 N N . ALA A 1 92 ? -3.842 5.267 -1.435 1.00 97.81 92 ALA A N 1
ATOM 713 C CA . ALA A 1 92 ? -2.494 5.028 -0.928 1.00 97.81 92 ALA A CA 1
ATOM 714 C C . ALA A 1 92 ? -1.512 4.736 -2.074 1.00 97.81 92 ALA A C 1
ATOM 716 O O . ALA A 1 92 ? -0.514 5.445 -2.229 1.00 97.81 92 ALA A O 1
ATOM 717 N N . ASN A 1 93 ? -1.858 3.777 -2.930 1.00 97.44 93 ASN A N 1
ATOM 718 C CA . ASN A 1 93 ? -1.042 3.355 -4.060 1.00 97.44 93 ASN A CA 1
ATOM 719 C C . ASN A 1 93 ? -0.832 4.486 -5.083 1.00 97.44 93 ASN A C 1
ATOM 721 O O . ASN A 1 93 ? 0.303 4.803 -5.435 1.00 97.44 93 ASN A O 1
ATOM 725 N N . ALA A 1 94 ? -1.898 5.188 -5.484 1.00 96.69 94 ALA A N 1
ATOM 726 C CA . ALA A 1 94 ? -1.796 6.320 -6.404 1.00 96.69 94 ALA A CA 1
ATOM 727 C C . ALA A 1 94 ? -0.927 7.451 -5.829 1.00 96.69 94 ALA A C 1
ATOM 729 O O . ALA A 1 94 ? -0.137 8.052 -6.558 1.00 96.69 94 ALA A O 1
ATOM 730 N N . SER A 1 95 ? -1.026 7.716 -4.521 1.00 96.31 95 SER A N 1
ATOM 731 C CA . SER A 1 95 ? -0.182 8.710 -3.842 1.00 96.31 95 SER A CA 1
ATOM 732 C C . SER A 1 95 ? 1.294 8.297 -3.857 1.00 96.31 95 SER A C 1
ATOM 734 O O . SER A 1 95 ? 2.165 9.112 -4.158 1.00 96.31 95 SER A O 1
ATOM 736 N N . SER A 1 96 ? 1.573 7.020 -3.586 1.00 94.44 96 SER A N 1
ATOM 737 C CA . SER A 1 96 ? 2.910 6.416 -3.618 1.00 94.44 96 SER A CA 1
ATOM 738 C C . SER A 1 96 ? 3.547 6.522 -5.013 1.00 94.44 96 SER A C 1
ATOM 740 O O . SER A 1 96 ? 4.656 7.046 -5.165 1.00 94.44 96 SER A O 1
ATOM 742 N N . VAL A 1 97 ? 2.804 6.137 -6.057 1.00 93.00 97 VAL A N 1
ATOM 743 C CA . VAL A 1 97 ? 3.232 6.222 -7.464 1.00 93.00 97 VAL A CA 1
ATOM 744 C C . VAL A 1 97 ? 3.445 7.668 -7.907 1.00 93.00 97 VAL A C 1
ATOM 746 O O . VAL A 1 97 ? 4.441 7.961 -8.578 1.00 93.00 97 VAL A O 1
ATOM 749 N N . ALA A 1 98 ? 2.549 8.585 -7.533 1.00 93.44 98 ALA A N 1
ATOM 750 C CA . ALA A 1 98 ? 2.662 9.999 -7.885 1.00 93.44 98 ALA A CA 1
ATOM 751 C C . ALA A 1 98 ? 3.936 10.623 -7.300 1.00 93.44 98 ALA A C 1
ATOM 753 O O . ALA A 1 98 ? 4.701 11.261 -8.025 1.00 93.44 98 ALA A O 1
ATOM 754 N N . VAL A 1 99 ? 4.216 10.378 -6.016 1.00 91.81 99 VAL A N 1
ATOM 755 C CA . VAL A 1 99 ? 5.436 10.866 -5.360 1.00 91.81 99 VAL A CA 1
ATOM 756 C C . VAL A 1 99 ? 6.681 10.248 -5.995 1.00 91.81 99 VAL A C 1
ATOM 758 O O . VAL A 1 99 ? 7.617 10.971 -6.336 1.00 91.81 99 VAL A O 1
ATOM 761 N N . ALA A 1 100 ? 6.691 8.933 -6.232 1.00 88.38 100 ALA A N 1
ATOM 762 C CA . ALA A 1 100 ? 7.815 8.268 -6.888 1.00 88.38 100 ALA A CA 1
ATOM 763 C C . ALA A 1 100 ? 8.080 8.824 -8.300 1.00 88.38 100 ALA A C 1
ATOM 765 O O . ALA A 1 100 ? 9.232 8.983 -8.707 1.00 88.38 100 ALA A O 1
ATOM 766 N N . SER A 1 101 ? 7.022 9.144 -9.046 1.00 87.56 101 SER A N 1
ATOM 767 C CA . SER A 1 101 ? 7.121 9.738 -10.383 1.00 87.56 101 SER A CA 1
ATOM 768 C C . SER A 1 101 ? 7.656 11.170 -10.328 1.00 87.56 101 SER A C 1
ATOM 770 O O . SER A 1 101 ? 8.542 11.510 -11.109 1.00 87.56 101 SER A O 1
ATOM 772 N N . ALA A 1 102 ? 7.208 11.982 -9.366 1.00 87.75 102 ALA A N 1
ATOM 773 C CA . ALA A 1 102 ? 7.735 13.329 -9.152 1.00 87.75 102 ALA A CA 1
ATOM 774 C C . ALA A 1 102 ? 9.240 13.313 -8.829 1.00 87.75 102 ALA A C 1
ATOM 776 O O . ALA A 1 102 ? 10.004 14.073 -9.422 1.00 87.75 102 ALA A O 1
ATOM 777 N N . PHE A 1 103 ? 9.693 12.397 -7.963 1.00 86.31 103 PHE A N 1
ATOM 778 C CA . PHE A 1 103 ? 11.122 12.226 -7.677 1.00 86.31 103 PHE A CA 1
ATOM 779 C C . PHE A 1 103 ? 11.931 11.834 -8.917 1.00 86.31 103 PHE A C 1
ATOM 781 O O . PHE A 1 103 ? 13.013 12.381 -9.127 1.00 86.31 103 PHE A O 1
ATOM 788 N N . ARG A 1 104 ? 11.416 10.924 -9.758 1.00 84.12 104 ARG A N 1
ATOM 789 C CA . ARG A 1 104 ? 12.083 10.549 -11.018 1.00 84.12 104 ARG A CA 1
ATOM 790 C C . ARG A 1 104 ? 12.247 11.743 -11.953 1.00 84.12 104 ARG A C 1
ATOM 792 O O . ARG A 1 104 ? 13.333 11.944 -12.482 1.00 84.12 104 ARG A O 1
ATOM 799 N N . VAL A 1 105 ? 11.194 12.545 -12.113 1.00 81.56 105 VAL A N 1
ATOM 800 C CA . VAL A 1 105 ? 11.220 13.747 -12.957 1.00 81.56 105 VAL A CA 1
ATOM 801 C C . VAL A 1 105 ? 12.255 14.753 -12.446 1.00 81.56 105 VAL A C 1
ATOM 803 O O . VAL A 1 105 ? 13.065 15.240 -13.228 1.00 81.56 105 VAL A O 1
ATOM 806 N N . LEU A 1 106 ? 12.292 15.020 -11.136 1.00 78.31 106 LEU A N 1
ATOM 807 C CA . LEU A 1 106 ? 13.274 15.937 -10.542 1.00 78.31 106 LEU A C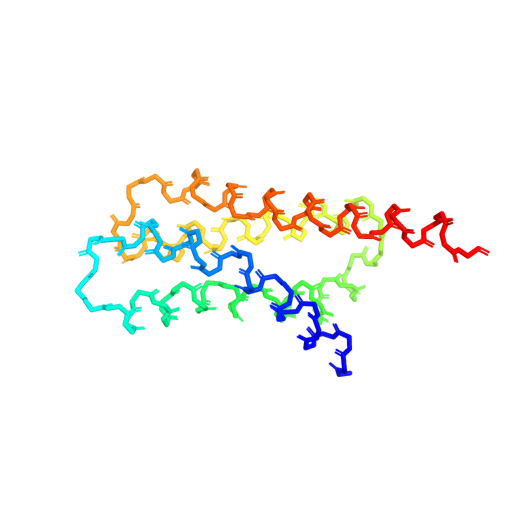A 1
ATOM 808 C C . LEU A 1 106 ? 14.724 15.480 -10.760 1.00 78.31 106 LEU A C 1
ATOM 810 O O . LEU A 1 106 ? 15.593 16.315 -10.989 1.00 78.31 106 LEU A O 1
ATOM 814 N N . GLN A 1 107 ? 14.989 14.171 -10.739 1.00 79.00 107 GLN A N 1
ATOM 815 C CA . GLN A 1 107 ? 16.322 13.630 -11.026 1.00 79.00 107 GLN A CA 1
ATOM 816 C C . GLN A 1 107 ? 16.733 13.817 -12.490 1.00 79.00 107 GLN A C 1
ATOM 818 O O . GLN A 1 107 ? 17.910 14.024 -12.758 1.00 79.00 107 GLN A O 1
ATOM 823 N N . THR A 1 108 ? 15.784 13.783 -13.432 1.00 79.25 108 THR A N 1
ATOM 824 C CA . THR A 1 108 ? 16.065 14.027 -14.858 1.00 79.25 108 THR A CA 1
ATOM 825 C C . THR A 1 108 ? 16.492 15.470 -15.138 1.00 79.25 108 THR A C 1
ATOM 827 O O . THR A 1 108 ? 17.250 15.699 -16.069 1.00 79.25 108 T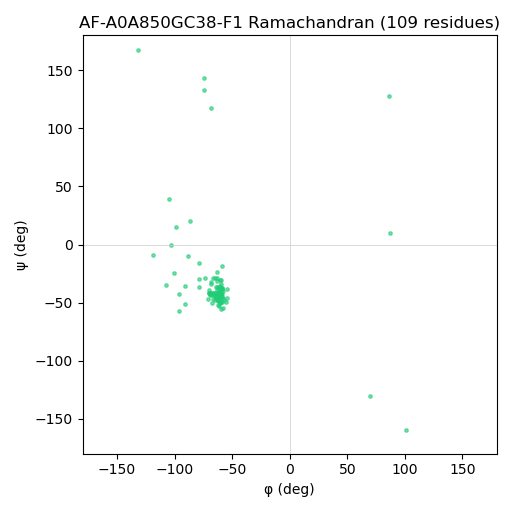HR A O 1
ATOM 830 N N . PHE A 1 109 ? 16.037 16.441 -14.340 1.00 68.94 109 PHE A N 1
ATOM 831 C CA . PHE A 1 109 ? 16.417 17.853 -14.492 1.00 68.94 109 PHE A CA 1
ATOM 832 C C . PHE A 1 109 ? 17.685 18.251 -13.719 1.00 68.94 109 PHE A C 1
ATOM 834 O O . PHE A 1 109 ? 18.172 19.366 -13.890 1.00 68.94 109 PHE A O 1
ATOM 841 N N . ALA A 1 110 ? 18.189 17.379 -12.843 1.00 65.19 110 ALA A N 1
ATOM 842 C CA . ALA A 1 110 ? 19.331 17.653 -11.970 1.00 65.19 110 ALA A CA 1
ATOM 843 C C . ALA A 1 110 ? 20.649 17.000 -12.436 1.00 65.19 110 ALA A C 1
ATOM 845 O O . ALA A 1 110 ? 21.663 17.161 -11.755 1.00 65.19 110 ALA A O 1
ATOM 846 N N . GLY A 1 111 ? 20.633 16.254 -13.546 1.00 53.47 111 GLY A N 1
ATOM 847 C CA . GLY A 1 111 ? 21.802 15.620 -1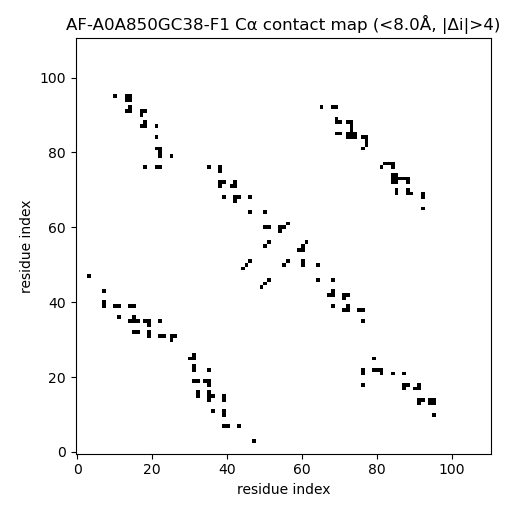4.170 1.00 53.47 111 GLY A CA 1
ATOM 848 C C . GLY A 1 111 ? 22.007 16.112 -15.592 1.00 53.47 111 GLY A C 1
ATOM 849 O O . GLY A 1 111 ? 23.181 16.126 -16.017 1.00 53.47 111 GLY A O 1
#

Sequence (111 aa):
MSAWILAFTATSVIEVPIHARALAALDGRARRVAVAFAASALTHPFVYLVFPRLLGSGLVYLLVAEAFAVLVEAWWLRRFGVRDALLWSLVANASSVAVASAFRVLQTFAG